Protein AF-M9TNR9-F1 (afdb_monomer_lite)

Sequence (114 aa):
SFGPFVIPNPKISERDLVVPVLQLFQKEWNDIKNKIVKCDGKPIISIDTINYNVFKECVDNDLVDILNDISACTNNPEIIKLLKKKNKFYSVVLMHKRGNPHTMDKLTNYDNLV

InterPro domains:
  IPR000489 Pterin-binding domain [PF00809] (28-114)
  IPR000489 Pterin-binding domain [PS50972] (1-114)
  IPR011005 Dihydropteroate synthase-like superfamily [G3DSA:3.20.20.20] (1-114)
  IPR011005 Dihydropteroate synthase-like superfamily [SSF51717] (4-114)
  IPR045031 Dihydropteroate synthase-like [PTHR20941] (4-114)

Secondary structure (DSSP, 8-state):
--STTPPPPTTS-HHHHHHHHHHHHHHHHHHHHTT-S----PPP-EEE---HHHHHHHHHTT--SEEEETTTT-S-GGGGGGGEETTEE-EEEE----S-TTTGGG----S---

pLDDT: mean 96.17, std 5.01, range [70.06, 98.88]

Organism: Plasmodium falciparum (NCBI:txid5833)

Foldseek 3Di:
DQAAPDDDDPPDDPLRVPVVVLVVVVVVLVVVVVVDPDRPPDDAFEDEDLDLVSLLVCLVVVSHQEYEYQQQNPSPVCSVVSQDDPPHGHYYHGHDFDDTNHCRVVPPDDPDPD

Structure (mmCIF, N/CA/C/O backbone):
data_AF-M9TNR9-F1
#
_entry.id   AF-M9TNR9-F1
#
loop_
_atom_site.group_PDB
_atom_site.id
_atom_site.type_symbol
_atom_site.label_atom_id
_atom_site.label_alt_id
_atom_site.label_comp_id
_atom_site.label_asym_id
_atom_site.label_entity_id
_atom_site.label_seq_id
_atom_site.pdbx_PDB_ins_code
_atom_site.Cartn_x
_atom_site.Cartn_y
_atom_site.Cartn_z
_atom_site.occupancy
_atom_site.B_iso_or_equiv
_atom_site.auth_seq_id
_atom_site.auth_comp_id
_atom_site.auth_asym_id
_atom_site.auth_atom_id
_atom_site.pdbx_PDB_model_num
ATOM 1 N N . SER A 1 1 ? 8.142 9.227 -2.652 1.00 92.31 1 SER A N 1
ATOM 2 C CA . SER A 1 1 ? 7.504 9.967 -3.759 1.00 92.31 1 SER A CA 1
ATOM 3 C C . SER A 1 1 ? 7.842 9.267 -5.057 1.00 92.31 1 SER A C 1
ATOM 5 O O . SER A 1 1 ? 8.980 8.836 -5.204 1.00 92.31 1 SER A O 1
ATOM 7 N N . PHE A 1 2 ? 6.863 9.145 -5.951 1.00 92.50 2 PHE A N 1
ATOM 8 C CA . PHE A 1 2 ? 7.011 8.532 -7.274 1.00 92.50 2 PHE A CA 1
ATOM 9 C C . PHE A 1 2 ? 6.860 9.548 -8.423 1.00 92.50 2 PHE A C 1
ATOM 11 O O . PHE A 1 2 ? 6.663 9.155 -9.567 1.00 92.50 2 PHE A O 1
ATOM 18 N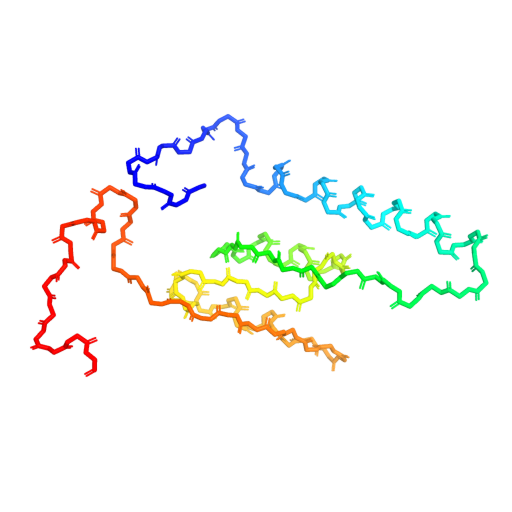 N . GLY A 1 3 ? 6.959 10.852 -8.130 1.00 94.44 3 GLY A N 1
ATOM 19 C CA . GLY A 1 3 ? 6.995 11.893 -9.163 1.00 94.44 3 GLY A CA 1
ATOM 20 C C . GLY A 1 3 ? 8.264 11.823 -10.030 1.00 94.44 3 GLY A C 1
ATOM 21 O O . GLY A 1 3 ? 9.266 11.262 -9.582 1.00 94.44 3 GLY A O 1
ATOM 22 N N . PRO A 1 4 ? 8.250 12.393 -11.248 1.00 94.06 4 PRO A N 1
ATOM 23 C CA . PRO A 1 4 ? 9.346 12.266 -12.207 1.00 94.06 4 PRO A CA 1
ATOM 24 C C . PRO A 1 4 ? 10.664 12.817 -11.655 1.00 94.06 4 PRO A C 1
ATOM 26 O O . PRO A 1 4 ? 10.713 13.897 -11.066 1.00 94.06 4 PRO A O 1
ATOM 29 N N . PHE A 1 5 ? 11.733 12.042 -11.847 1.00 96.31 5 PHE A N 1
ATOM 30 C CA . PHE A 1 5 ? 13.114 12.336 -11.446 1.00 96.31 5 PHE A CA 1
ATOM 31 C C . PHE A 1 5 ? 13.354 12.557 -9.943 1.00 96.31 5 PHE A C 1
ATOM 33 O O . PHE A 1 5 ? 14.436 12.998 -9.552 1.00 96.31 5 PHE A O 1
ATOM 40 N N . VAL A 1 6 ? 12.389 12.219 -9.083 1.00 96.75 6 VAL A N 1
ATOM 41 C CA . VAL A 1 6 ? 12.525 12.398 -7.634 1.00 96.75 6 VAL A CA 1
ATOM 42 C C . VAL A 1 6 ? 13.507 11.390 -7.041 1.00 96.75 6 VAL A C 1
ATOM 44 O O . VAL A 1 6 ? 13.350 10.183 -7.201 1.00 96.75 6 VAL A O 1
ATOM 47 N N . ILE A 1 7 ? 14.464 11.897 -6.262 1.00 96.00 7 ILE A N 1
ATOM 48 C CA . ILE A 1 7 ? 15.334 11.095 -5.398 1.00 96.00 7 ILE A CA 1
ATOM 49 C C . ILE A 1 7 ? 14.758 11.151 -3.973 1.00 96.00 7 ILE A C 1
ATOM 51 O O . ILE A 1 7 ? 14.671 12.242 -3.401 1.00 96.00 7 ILE A O 1
ATOM 55 N N . PRO A 1 8 ? 14.334 10.017 -3.383 1.00 94.38 8 PRO A N 1
ATOM 56 C CA . PRO A 1 8 ? 13.855 9.988 -2.005 1.00 94.38 8 PRO A CA 1
ATOM 57 C C . PRO A 1 8 ? 14.927 10.458 -1.016 1.00 94.38 8 PRO A C 1
ATOM 59 O O . PRO A 1 8 ? 16.116 10.220 -1.217 1.00 94.38 8 PRO A O 1
ATOM 62 N N . ASN A 1 9 ? 14.506 11.089 0.082 1.00 94.81 9 ASN A N 1
ATOM 63 C CA . ASN A 1 9 ? 15.427 11.459 1.152 1.00 94.81 9 ASN A CA 1
ATOM 64 C C . ASN A 1 9 ? 15.998 10.184 1.805 1.00 94.81 9 ASN A C 1
ATOM 66 O O . ASN A 1 9 ? 15.225 9.420 2.377 1.00 94.81 9 ASN A O 1
ATOM 70 N N . PRO A 1 10 ? 17.324 9.957 1.780 1.00 95.38 10 PRO A N 1
ATOM 71 C CA . PRO A 1 10 ? 17.910 8.734 2.323 1.00 95.38 10 PRO A CA 1
ATOM 72 C C . PRO A 1 10 ? 18.009 8.732 3.856 1.00 95.38 10 PRO A C 1
ATOM 74 O O . PRO A 1 10 ? 18.337 7.706 4.442 1.00 95.38 10 PRO A O 1
ATOM 77 N N . LYS A 1 11 ? 17.780 9.874 4.520 1.00 97.69 11 LYS A N 1
ATOM 78 C CA . LYS A 1 11 ? 17.988 10.027 5.971 1.00 97.69 11 LYS A CA 1
ATOM 79 C C . LYS A 1 11 ? 16.813 9.552 6.820 1.00 97.69 11 LYS A C 1
ATOM 81 O O . LYS A 1 11 ? 16.983 9.372 8.020 1.00 97.69 11 LYS A O 1
ATOM 86 N N . ILE A 1 12 ? 15.632 9.406 6.229 1.00 97.62 12 ILE A N 1
ATOM 87 C CA . ILE A 1 12 ? 14.422 8.979 6.928 1.00 97.62 12 ILE A CA 1
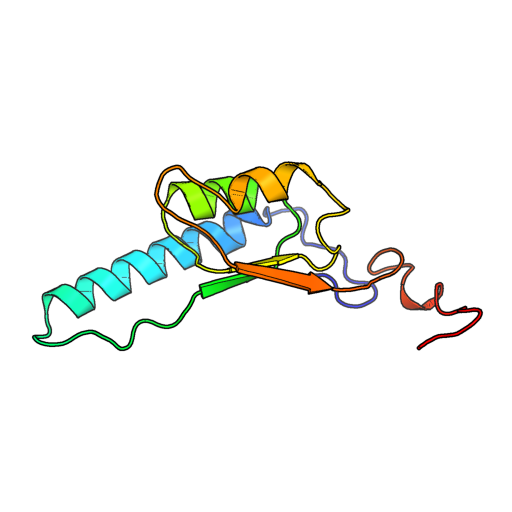ATOM 88 C C . ILE A 1 12 ? 13.670 7.977 6.062 1.00 97.62 12 ILE A C 1
ATOM 90 O O . ILE A 1 12 ? 13.535 8.168 4.853 1.00 97.62 12 ILE A O 1
ATOM 94 N N . SER A 1 13 ? 13.214 6.889 6.675 1.00 98.12 13 SER A N 1
ATOM 95 C CA . SER A 1 13 ? 12.499 5.842 5.954 1.00 98.12 13 SER A CA 1
ATOM 96 C C . SER A 1 13 ? 11.057 6.261 5.642 1.00 98.12 13 SER A C 1
ATOM 98 O O . SER A 1 13 ? 10.475 7.105 6.321 1.00 98.12 13 SER A O 1
ATOM 100 N N . GLU A 1 14 ? 10.451 5.634 4.629 1.00 98.19 14 GLU A N 1
ATOM 101 C CA . GLU A 1 14 ? 9.012 5.764 4.350 1.00 98.19 14 GLU A CA 1
ATOM 102 C C . GLU A 1 14 ? 8.177 5.451 5.598 1.00 98.19 14 GLU A C 1
ATOM 104 O O . GLU A 1 14 ? 7.297 6.225 5.966 1.00 98.19 14 GLU A O 1
ATOM 109 N N . ARG A 1 15 ? 8.508 4.347 6.281 1.00 98.44 15 ARG A N 1
ATOM 110 C CA . ARG A 1 15 ? 7.847 3.897 7.508 1.00 98.44 15 ARG A CA 1
ATOM 111 C C . ARG A 1 15 ? 7.838 4.996 8.570 1.00 98.44 15 ARG A C 1
ATOM 113 O O . ARG A 1 15 ? 6.784 5.287 9.130 1.00 98.44 15 ARG A O 1
ATOM 120 N N . ASP A 1 16 ? 8.989 5.614 8.825 1.00 98.38 16 ASP A N 1
ATOM 121 C CA . ASP A 1 16 ? 9.135 6.629 9.877 1.00 98.38 16 ASP A CA 1
ATOM 122 C C . ASP A 1 16 ? 8.475 7.965 9.519 1.00 98.38 16 ASP A C 1
ATOM 124 O O . ASP A 1 16 ? 8.173 8.754 10.410 1.00 98.38 16 ASP A O 1
ATOM 128 N N . LEU A 1 17 ? 8.199 8.210 8.235 1.00 98.31 17 LEU A N 1
A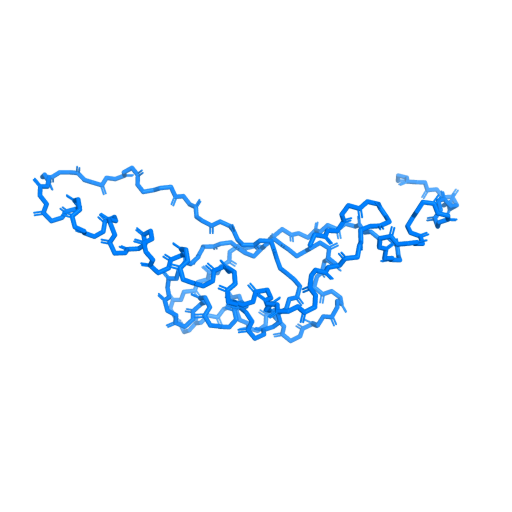TOM 129 C CA . LEU A 1 17 ? 7.379 9.343 7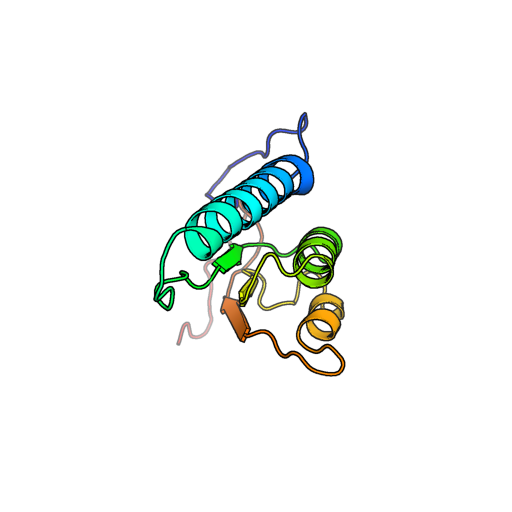.808 1.00 98.31 17 LEU A CA 1
ATOM 130 C C . LEU A 1 17 ? 5.884 9.087 8.032 1.00 98.31 17 LEU A C 1
ATOM 132 O O . LEU A 1 17 ? 5.177 9.982 8.489 1.00 98.31 17 LEU A O 1
ATOM 136 N N . VAL A 1 18 ? 5.387 7.894 7.691 1.00 98.50 18 VAL A N 1
ATOM 137 C CA . VAL A 1 18 ? 3.935 7.646 7.596 1.00 98.50 18 VAL A CA 1
ATOM 138 C C . VAL A 1 18 ? 3.323 7.087 8.877 1.00 98.50 18 VAL A C 1
ATOM 140 O O . VAL A 1 18 ? 2.244 7.522 9.281 1.00 98.50 18 VAL A O 1
ATOM 143 N N . VAL A 1 19 ? 3.994 6.144 9.542 1.00 98.50 19 VAL A N 1
ATOM 144 C CA . VAL A 1 19 ? 3.407 5.425 10.682 1.00 98.50 19 VAL A CA 1
ATOM 145 C C . VAL A 1 19 ? 3.134 6.357 11.869 1.00 98.50 19 VAL A C 1
ATOM 147 O O . VAL A 1 19 ? 2.018 6.303 12.390 1.00 98.50 19 VAL A O 1
ATOM 150 N N . PRO A 1 20 ? 4.047 7.269 12.267 1.00 98.75 20 PRO A N 1
ATOM 151 C CA . PRO A 1 20 ? 3.764 8.200 13.361 1.00 98.75 20 PRO A CA 1
ATOM 152 C C . PRO A 1 20 ? 2.572 9.124 13.080 1.00 98.75 20 PRO A C 1
ATOM 154 O O . PRO A 1 20 ? 1.791 9.414 13.985 1.00 98.75 20 PRO A O 1
ATOM 157 N N . VAL A 1 21 ? 2.389 9.552 11.825 1.00 98.81 21 VAL A N 1
ATOM 158 C CA . VAL A 1 21 ? 1.248 10.391 11.416 1.00 98.81 21 VAL A CA 1
ATOM 159 C C . VAL A 1 21 ? -0.063 9.620 11.555 1.00 98.81 21 VAL A C 1
ATOM 161 O O . VAL A 1 21 ? -1.023 10.134 12.130 1.00 98.81 21 VAL A O 1
ATOM 164 N N . LEU A 1 22 ? -0.099 8.374 11.079 1.00 98.75 22 LEU A N 1
ATOM 165 C CA . LEU A 1 22 ? -1.276 7.510 11.185 1.00 98.75 22 LEU A CA 1
ATOM 166 C C . LEU A 1 22 ? -1.630 7.189 12.643 1.00 98.75 22 LEU A C 1
ATOM 168 O O . LEU A 1 22 ? -2.803 7.223 13.015 1.00 98.75 22 LEU A O 1
ATOM 172 N N . GLN A 1 23 ? -0.624 6.919 13.478 1.00 98.56 23 GLN A N 1
ATOM 173 C CA . GLN A 1 23 ? -0.806 6.688 14.913 1.00 98.56 23 GLN A CA 1
ATOM 174 C C . GLN A 1 23 ? -1.356 7.929 15.619 1.00 98.56 23 GLN A C 1
ATOM 176 O O . GLN A 1 23 ? -2.293 7.822 16.412 1.00 98.56 23 GLN A O 1
ATOM 181 N N . LEU A 1 24 ? -0.817 9.113 15.305 1.00 98.62 24 LEU A N 1
ATOM 182 C CA . LEU A 1 24 ? -1.322 10.367 15.854 1.00 98.62 24 LEU A CA 1
ATOM 183 C C . LEU A 1 24 ? -2.776 10.600 15.432 1.00 98.62 24 LEU A C 1
ATOM 185 O O . LEU A 1 24 ? -3.615 10.856 16.287 1.00 98.62 24 LEU A O 1
ATOM 189 N N . PHE A 1 25 ? -3.107 10.428 14.150 1.00 98.31 25 PHE A N 1
ATOM 190 C CA . PHE A 1 25 ? -4.486 10.554 13.671 1.00 98.31 25 PHE A CA 1
ATOM 191 C C . PHE A 1 25 ? -5.444 9.591 14.388 1.00 98.31 25 PHE A C 1
ATOM 193 O O . PHE A 1 25 ? -6.522 9.998 14.822 1.00 98.31 25 PHE A O 1
ATOM 200 N N . GLN A 1 26 ? -5.055 8.321 14.548 1.00 97.50 26 GLN A N 1
ATOM 201 C CA . GLN A 1 26 ? -5.862 7.328 15.260 1.00 97.50 26 GLN A CA 1
ATOM 202 C C . GLN A 1 26 ? -6.112 7.750 16.714 1.00 97.50 26 GLN A C 1
ATOM 204 O O . GLN A 1 26 ? -7.246 7.655 17.189 1.00 97.50 26 GLN A O 1
ATOM 209 N N . LYS A 1 27 ? -5.075 8.241 17.404 1.00 96.88 27 LYS A N 1
ATOM 210 C CA . LYS A 1 27 ? -5.185 8.765 18.768 1.00 96.88 27 LYS A CA 1
ATOM 211 C C . LYS A 1 27 ? -6.160 9.943 18.835 1.00 96.88 27 LYS A C 1
ATOM 213 O O . LYS A 1 27 ? -7.130 9.871 19.584 1.00 96.88 27 LYS A O 1
ATOM 218 N N . GLU A 1 28 ? -5.940 10.981 18.030 1.00 95.94 28 GLU A N 1
ATOM 219 C CA . GLU A 1 28 ? -6.770 12.195 18.042 1.00 95.94 28 GLU A CA 1
ATOM 220 C C . GLU A 1 28 ? -8.237 11.880 17.705 1.00 95.94 28 GLU A C 1
ATOM 222 O O . GLU A 1 28 ? -9.161 12.400 18.335 1.00 95.94 28 GLU A O 1
ATOM 227 N N . TRP A 1 29 ? -8.480 10.961 16.763 1.00 94.75 29 TRP A N 1
ATOM 228 C CA . TRP A 1 29 ? -9.837 10.520 16.436 1.00 94.75 29 TRP A CA 1
ATOM 229 C C . TRP A 1 29 ? -10.528 9.826 17.616 1.00 94.75 29 TRP A C 1
ATOM 231 O O . TRP A 1 29 ? -11.701 10.086 17.894 1.00 94.75 29 TRP A O 1
ATOM 241 N N . ASN A 1 30 ? -9.815 8.950 18.327 1.00 93.00 30 ASN A N 1
ATOM 242 C CA . ASN A 1 30 ? -10.354 8.265 19.500 1.00 93.00 30 ASN A CA 1
ATOM 243 C C . ASN A 1 30 ? -10.662 9.249 20.640 1.00 93.00 30 ASN A C 1
ATOM 245 O O . ASN A 1 30 ? -11.712 9.135 21.276 1.00 93.00 30 ASN A O 1
ATOM 249 N N . ASP A 1 31 ? -9.806 10.251 20.848 1.00 93.25 31 ASP A N 1
ATOM 250 C CA . ASP A 1 31 ? -10.011 11.293 21.859 1.00 93.25 31 ASP A CA 1
ATOM 251 C C . ASP A 1 31 ? -11.260 12.140 21.574 1.00 93.25 31 ASP A C 1
ATOM 253 O O . ASP A 1 31 ? -11.980 12.513 22.505 1.00 93.25 31 ASP A O 1
ATOM 257 N N . ILE A 1 32 ? -11.555 12.416 20.298 1.00 90.44 32 ILE A N 1
ATOM 258 C CA . ILE A 1 32 ? -12.789 13.099 19.878 1.00 90.44 32 ILE A CA 1
ATOM 259 C C . ILE A 1 32 ? -14.000 12.185 20.056 1.00 90.44 32 ILE A C 1
ATOM 261 O O . ILE A 1 32 ? -14.996 12.606 20.645 1.00 90.44 32 ILE A O 1
ATOM 265 N N . LYS A 1 33 ? -13.920 10.933 19.587 1.00 88.44 33 LYS A N 1
ATOM 266 C CA . LYS A 1 33 ? -15.017 9.954 19.660 1.00 88.44 33 LYS A CA 1
ATOM 267 C C . LYS A 1 33 ? -15.521 9.761 21.091 1.00 88.44 33 LYS A C 1
ATOM 269 O O . LYS A 1 33 ? -16.722 9.644 21.298 1.00 88.44 33 LYS A O 1
ATOM 274 N N . ASN A 1 34 ? -14.622 9.783 22.072 1.00 82.69 34 ASN A N 1
ATOM 275 C CA . ASN A 1 34 ? -14.974 9.638 23.486 1.00 82.69 34 ASN A CA 1
ATOM 276 C C . ASN A 1 34 ? -15.694 10.866 24.080 1.00 82.69 34 ASN A C 1
ATOM 278 O O . ASN A 1 34 ? -16.252 10.773 25.170 1.00 82.69 34 ASN A O 1
ATOM 282 N N . LYS A 1 35 ? -15.686 12.013 23.389 1.00 88.31 35 LYS A N 1
ATOM 283 C CA . LYS A 1 35 ? -16.282 13.279 23.849 1.00 88.31 35 LYS A CA 1
ATOM 284 C C . LYS A 1 35 ? -17.619 13.607 23.180 1.00 88.31 35 LYS A C 1
ATOM 286 O O . LYS A 1 35 ? -18.265 14.570 23.586 1.00 88.31 35 LYS A O 1
ATOM 291 N N . ILE A 1 36 ? -18.039 12.849 22.163 1.00 87.69 36 ILE A N 1
ATOM 292 C CA . ILE A 1 36 ? -19.247 13.140 21.377 1.00 87.69 36 ILE A CA 1
ATOM 293 C C . ILE A 1 36 ? -20.189 11.934 21.294 1.00 87.69 36 ILE A C 1
ATOM 295 O O . ILE A 1 36 ? -19.761 10.790 21.210 1.00 87.69 36 ILE A O 1
ATOM 299 N N . VAL A 1 37 ? -21.499 12.204 21.298 1.00 75.62 37 VAL A N 1
ATOM 300 C CA . VAL A 1 37 ? -22.562 11.183 21.407 1.00 75.62 37 VAL A CA 1
ATOM 301 C C . VAL A 1 37 ? -22.773 10.392 20.105 1.00 75.62 37 VAL A C 1
ATOM 303 O O . VAL A 1 37 ? -23.237 9.256 20.139 1.00 75.62 37 VAL A O 1
ATOM 306 N N . LYS A 1 38 ? -22.413 10.962 18.949 1.00 77.50 38 LYS A N 1
ATOM 307 C CA . LYS A 1 38 ? -22.502 10.312 17.634 1.00 77.50 38 LYS A CA 1
ATOM 308 C C . LYS A 1 38 ? -21.249 10.625 16.823 1.00 77.50 38 LYS A C 1
ATOM 310 O O . LYS A 1 38 ? -20.880 11.791 16.697 1.00 77.50 38 LYS A O 1
ATOM 315 N N . CYS A 1 39 ? -20.593 9.599 16.290 1.00 70.06 39 CYS A N 1
ATOM 316 C CA . CYS A 1 39 ? -19.292 9.730 15.639 1.00 70.06 39 CYS A CA 1
ATOM 317 C C . CYS A 1 39 ? -19.197 8.760 14.456 1.00 70.06 39 CYS A C 1
ATOM 319 O O . CYS A 1 39 ? -18.512 7.740 14.513 1.00 70.06 39 CYS A O 1
ATOM 321 N N . ASP A 1 40 ? -19.906 9.105 13.382 1.00 78.19 40 ASP A N 1
ATOM 322 C CA . ASP A 1 40 ? -20.014 8.265 12.181 1.00 78.19 40 ASP A CA 1
ATOM 323 C C . ASP A 1 40 ? -19.223 8.869 11.004 1.00 78.19 40 ASP A C 1
ATOM 325 O O . ASP A 1 40 ? -19.240 8.354 9.893 1.00 78.19 40 ASP A O 1
ATOM 329 N N . GLY A 1 41 ? -18.524 9.984 11.241 1.00 88.62 41 GLY A N 1
ATOM 330 C CA . GLY A 1 41 ? -17.812 10.757 10.223 1.00 88.62 41 GLY A CA 1
ATOM 331 C C . GLY A 1 41 ? -16.331 10.415 10.077 1.00 88.62 41 GLY A C 1
ATOM 332 O O . GLY A 1 41 ? -15.578 11.273 9.622 1.00 88.62 41 GLY A O 1
ATOM 333 N N . LYS A 1 42 ? -15.878 9.227 10.510 1.00 93.75 42 LYS A N 1
ATOM 334 C CA . LYS A 1 42 ? -14.458 8.861 10.373 1.00 93.75 42 LYS A CA 1
ATOM 335 C C . LYS A 1 42 ? -14.128 8.737 8.884 1.00 93.75 42 LYS A C 1
ATOM 337 O O . LYS A 1 42 ? -14.783 7.944 8.207 1.00 93.75 42 LYS A O 1
ATOM 342 N N . PRO A 1 43 ? -13.133 9.472 8.362 1.00 96.69 43 PRO A N 1
ATOM 343 C CA . PRO A 1 43 ? -12.726 9.299 6.979 1.00 96.69 43 PRO A CA 1
ATOM 344 C C . PRO A 1 43 ? -12.088 7.921 6.783 1.00 96.69 43 PRO A C 1
ATOM 346 O O . PRO A 1 43 ? -11.410 7.402 7.672 1.00 96.69 43 PRO A O 1
ATOM 349 N N . ILE A 1 44 ? -12.289 7.360 5.593 1.00 98.12 44 ILE A N 1
ATOM 350 C CA . ILE A 1 44 ? -11.569 6.172 5.129 1.00 98.12 44 ILE A CA 1
ATOM 351 C C . ILE A 1 44 ? -10.112 6.564 4.887 1.00 98.12 44 ILE A C 1
ATOM 353 O O . ILE A 1 44 ? -9.843 7.592 4.260 1.00 98.12 44 ILE A O 1
ATOM 357 N N . ILE A 1 45 ? -9.177 5.738 5.350 1.00 98.69 45 ILE A N 1
ATOM 358 C CA . ILE A 1 45 ? -7.744 5.988 5.204 1.00 98.69 45 ILE A CA 1
ATOM 359 C C . ILE A 1 45 ? -7.147 5.027 4.173 1.00 98.69 45 ILE A C 1
ATOM 361 O O . ILE A 1 45 ? -7.126 3.810 4.363 1.00 98.69 45 ILE A O 1
ATOM 365 N N . SER A 1 46 ? -6.625 5.588 3.084 1.00 98.81 46 SER A N 1
ATOM 366 C CA . SER A 1 46 ? -5.844 4.862 2.080 1.00 98.81 46 SER A CA 1
ATOM 367 C C . SER A 1 46 ? -4.362 5.160 2.258 1.00 98.81 46 SER A C 1
ATOM 369 O O . SER A 1 46 ? -3.989 6.325 2.389 1.00 98.81 46 SER A O 1
ATOM 371 N N . ILE A 1 47 ? -3.513 4.133 2.201 1.00 98.81 47 ILE A N 1
ATOM 372 C CA . ILE A 1 47 ? -2.054 4.296 2.174 1.00 98.81 47 ILE A CA 1
ATOM 373 C C . ILE A 1 47 ? -1.511 3.985 0.779 1.00 98.81 47 ILE A C 1
ATOM 375 O O . ILE A 1 47 ? -1.737 2.901 0.246 1.00 98.81 47 ILE A O 1
ATOM 379 N N . ASP A 1 48 ? -0.812 4.953 0.188 1.00 98.75 48 ASP A N 1
ATOM 380 C CA . ASP A 1 48 ? -0.069 4.787 -1.064 1.00 98.75 48 ASP A CA 1
ATOM 381 C C . ASP A 1 48 ? 1.310 4.204 -0.754 1.00 98.75 48 ASP A C 1
ATOM 383 O O . ASP A 1 48 ? 2.216 4.911 -0.308 1.00 98.75 48 ASP A O 1
ATOM 387 N N . THR A 1 49 ? 1.432 2.888 -0.909 1.00 98.75 49 THR A N 1
ATOM 388 C CA . THR A 1 49 ? 2.686 2.172 -0.699 1.00 98.75 49 THR A CA 1
ATOM 389 C C . THR A 1 49 ? 2.724 0.895 -1.528 1.00 98.75 49 THR A C 1
ATOM 391 O O . THR A 1 49 ? 1.710 0.245 -1.757 1.00 98.75 49 THR A O 1
ATOM 394 N N . ILE A 1 50 ? 3.931 0.510 -1.936 1.00 98.62 50 ILE A N 1
ATOM 395 C CA . ILE A 1 50 ? 4.240 -0.796 -2.543 1.00 98.62 50 ILE A CA 1
ATOM 396 C C . ILE A 1 50 ? 5.044 -1.687 -1.578 1.00 98.62 50 ILE A C 1
ATOM 398 O O . ILE A 1 50 ? 5.578 -2.734 -1.964 1.00 98.62 50 ILE A O 1
ATOM 402 N N . ASN A 1 51 ? 5.218 -1.229 -0.333 1.00 98.69 51 ASN A N 1
ATOM 403 C CA . ASN A 1 51 ? 6.092 -1.829 0.662 1.00 98.69 51 ASN A CA 1
ATOM 404 C C . ASN A 1 51 ? 5.303 -2.753 1.597 1.00 98.69 51 ASN A C 1
ATOM 406 O O . ASN A 1 51 ? 4.487 -2.313 2.408 1.00 98.69 51 ASN A O 1
ATOM 410 N N . TYR A 1 52 ? 5.616 -4.048 1.525 1.00 98.75 52 TYR A N 1
ATOM 411 C CA . TYR A 1 52 ? 4.980 -5.078 2.344 1.00 98.75 52 TYR A CA 1
ATOM 412 C C . TYR A 1 52 ? 5.062 -4.786 3.847 1.00 98.75 52 TYR A C 1
ATOM 414 O O . TYR A 1 52 ? 4.065 -4.924 4.547 1.00 98.75 52 TYR A O 1
ATOM 422 N N . ASN A 1 53 ? 6.229 -4.375 4.354 1.00 98.69 53 ASN A N 1
ATOM 423 C CA . ASN A 1 53 ? 6.429 -4.187 5.793 1.00 98.69 53 ASN A CA 1
ATOM 424 C C . ASN A 1 53 ? 5.657 -2.972 6.317 1.00 98.69 53 ASN A C 1
ATOM 426 O O . ASN A 1 53 ? 5.072 -3.046 7.395 1.00 98.69 53 ASN A O 1
ATOM 430 N N . VAL A 1 54 ? 5.600 -1.890 5.533 1.00 98.75 54 VAL A N 1
ATOM 431 C CA . VAL A 1 54 ? 4.817 -0.692 5.875 1.00 98.75 54 VAL A CA 1
ATOM 432 C C . VAL A 1 54 ? 3.330 -1.033 5.925 1.00 98.75 54 VAL A C 1
ATOM 434 O O . VAL A 1 54 ? 2.667 -0.754 6.926 1.00 98.75 54 VAL A O 1
ATOM 437 N N . PHE A 1 55 ? 2.801 -1.692 4.887 1.00 98.75 55 PHE A N 1
ATOM 438 C CA . PHE A 1 55 ? 1.389 -2.074 4.869 1.00 98.75 55 PHE A CA 1
ATOM 439 C C . PHE A 1 55 ? 1.056 -3.090 5.968 1.00 98.75 55 PHE A C 1
ATOM 441 O O . PHE A 1 55 ? 0.034 -2.952 6.639 1.00 98.75 55 PHE A O 1
ATOM 448 N N . LYS A 1 56 ? 1.945 -4.059 6.224 1.00 98.69 56 LYS A N 1
ATOM 449 C CA . LYS A 1 56 ? 1.807 -5.018 7.326 1.00 98.69 56 LYS A CA 1
ATOM 450 C C . LYS A 1 56 ? 1.667 -4.313 8.670 1.00 98.69 56 LYS A C 1
ATOM 452 O O . LYS A 1 56 ? 0.737 -4.621 9.409 1.00 98.69 56 LYS A O 1
ATOM 457 N N . GLU A 1 57 ? 2.551 -3.365 8.971 1.00 98.75 57 GLU A N 1
ATOM 458 C CA . GLU A 1 57 ? 2.489 -2.597 10.216 1.00 98.75 57 GLU A CA 1
ATOM 459 C C . GLU A 1 57 ? 1.181 -1.798 10.316 1.00 98.75 57 GLU A C 1
ATOM 461 O O . GLU A 1 57 ? 0.534 -1.806 11.364 1.00 98.75 57 GLU A O 1
ATOM 466 N N . CYS A 1 58 ? 0.727 -1.182 9.221 1.00 98.62 58 CYS A N 1
ATOM 467 C CA . CYS A 1 58 ? -0.534 -0.436 9.198 1.00 98.62 58 CYS A CA 1
ATOM 468 C C . CYS A 1 58 ? -1.757 -1.326 9.461 1.00 98.62 58 CYS A C 1
ATOM 470 O O . CYS A 1 58 ? -2.652 -0.957 10.222 1.00 98.62 58 CYS A O 1
ATOM 472 N N . VAL A 1 59 ? -1.790 -2.510 8.852 1.00 97.88 59 VAL A N 1
ATOM 473 C CA . VAL A 1 59 ? -2.865 -3.499 8.995 1.00 97.88 59 VAL A CA 1
ATOM 474 C C . VAL A 1 59 ? -2.834 -4.154 10.379 1.00 97.88 59 VAL A C 1
ATOM 476 O O . VAL A 1 59 ? -3.886 -4.477 10.928 1.00 97.88 59 VAL A O 1
ATOM 479 N N . ASP A 1 60 ? -1.658 -4.375 10.969 1.00 97.81 60 ASP A N 1
ATOM 480 C CA . ASP A 1 60 ? -1.501 -4.917 12.329 1.00 97.81 60 ASP A CA 1
ATOM 481 C C . ASP A 1 60 ? -1.943 -3.944 13.426 1.00 97.81 60 ASP A C 1
ATOM 483 O O . ASP A 1 60 ? -2.410 -4.399 14.465 1.00 97.81 60 ASP A O 1
ATOM 487 N N . ASN A 1 61 ? -1.871 -2.636 13.170 1.00 97.88 61 ASN A N 1
ATOM 488 C CA . ASN A 1 61 ? -2.263 -1.587 14.115 1.00 97.88 61 ASN A CA 1
ATOM 489 C C . ASN A 1 61 ? -3.616 -0.919 13.776 1.00 97.88 61 ASN A C 1
ATOM 491 O O . ASN A 1 61 ? -3.957 0.111 14.357 1.00 97.88 61 ASN A O 1
ATOM 495 N N . ASP A 1 62 ? -4.381 -1.472 12.825 1.00 97.31 62 ASP A N 1
ATOM 496 C CA . ASP A 1 62 ? -5.679 -0.939 12.372 1.00 97.31 62 ASP A CA 1
ATOM 497 C C . ASP A 1 62 ? -5.647 0.558 11.991 1.00 97.31 62 ASP A C 1
ATOM 499 O O . ASP A 1 62 ? -6.543 1.343 12.326 1.00 97.31 62 ASP A O 1
ATOM 503 N N . LEU A 1 63 ? -4.591 0.956 11.279 1.00 98.44 63 LEU A N 1
ATOM 504 C CA . LEU A 1 63 ? -4.333 2.347 10.898 1.00 98.44 63 LEU A CA 1
ATOM 505 C C . LEU A 1 63 ? -4.968 2.751 9.561 1.00 98.44 63 LEU A C 1
ATOM 507 O O . LEU A 1 63 ? -5.151 3.940 9.314 1.00 98.44 63 LEU A O 1
ATOM 511 N N . VAL A 1 64 ? -5.275 1.780 8.698 1.00 98.62 64 VAL A N 1
ATOM 512 C CA . VAL A 1 64 ? -5.714 2.009 7.312 1.00 98.62 64 VAL A CA 1
ATOM 513 C C . VAL A 1 64 ? -6.844 1.065 6.911 1.00 98.62 64 VAL A C 1
ATOM 515 O O . VAL A 1 64 ? -7.041 0.010 7.522 1.00 98.62 64 VAL A O 1
ATOM 518 N N . ASP A 1 65 ? -7.544 1.437 5.844 1.00 98.56 65 ASP A N 1
ATOM 519 C CA . ASP A 1 65 ? -8.676 0.708 5.270 1.00 98.56 65 ASP A CA 1
ATOM 520 C C . ASP A 1 65 ? -8.394 0.236 3.830 1.00 98.56 65 ASP A C 1
ATOM 522 O O . ASP A 1 65 ? -8.919 -0.795 3.402 1.00 98.56 65 ASP A O 1
ATOM 526 N N . ILE A 1 66 ? -7.557 0.975 3.087 1.00 98.88 66 ILE A N 1
ATOM 527 C CA . ILE A 1 66 ? -7.267 0.735 1.665 1.00 98.88 66 ILE A CA 1
ATOM 528 C C . ILE A 1 66 ? -5.754 0.696 1.415 1.00 98.88 66 ILE A C 1
ATOM 530 O O . ILE A 1 66 ? -5.012 1.559 1.891 1.00 98.88 66 ILE A O 1
ATOM 534 N N . LEU A 1 67 ? -5.311 -0.282 0.622 1.00 98.88 67 LEU A N 1
ATOM 535 C CA . LEU A 1 67 ? -4.000 -0.270 -0.031 1.00 98.88 67 LEU A CA 1
ATOM 536 C C . LEU A 1 67 ? -4.117 0.426 -1.391 1.00 98.88 67 LEU A C 1
ATOM 538 O O . LEU A 1 67 ? -4.882 -0.018 -2.243 1.00 98.88 67 LEU A O 1
ATOM 542 N N . ASN A 1 68 ? -3.338 1.474 -1.629 1.00 98.81 68 ASN A N 1
ATOM 543 C CA . ASN A 1 68 ? -3.148 2.029 -2.964 1.00 98.81 68 ASN A CA 1
ATOM 544 C C . ASN A 1 68 ? -1.772 1.597 -3.482 1.00 98.81 68 ASN A C 1
ATOM 546 O O . ASN A 1 68 ? -0.761 2.194 -3.123 1.00 98.81 68 ASN A O 1
ATOM 550 N N . ASP A 1 69 ? -1.729 0.524 -4.275 1.00 98.75 69 ASP A N 1
ATOM 551 C CA . ASP A 1 69 ? -0.479 -0.031 -4.795 1.00 98.75 69 ASP A CA 1
ATOM 552 C C . ASP A 1 69 ? -0.280 0.407 -6.253 1.00 98.75 69 ASP A C 1
ATOM 554 O O . ASP A 1 69 ? -0.873 -0.126 -7.201 1.00 98.75 69 ASP A O 1
ATOM 558 N N . ILE A 1 70 ? 0.620 1.373 -6.443 1.00 98.44 70 ILE A N 1
ATOM 559 C CA . ILE A 1 70 ? 0.930 1.933 -7.764 1.00 98.44 70 ILE A CA 1
ATOM 560 C C . ILE A 1 70 ? 1.629 0.949 -8.718 1.00 98.44 70 ILE A C 1
ATOM 562 O O . ILE A 1 70 ? 1.895 1.281 -9.872 1.00 98.44 70 ILE A O 1
ATOM 566 N N . SER A 1 71 ? 2.004 -0.237 -8.236 1.00 98.25 71 SER A N 1
ATOM 567 C CA . SER A 1 71 ? 2.575 -1.325 -9.030 1.00 98.25 71 SER A CA 1
ATOM 568 C C . SER A 1 71 ? 1.553 -2.410 -9.370 1.00 98.25 71 SER A C 1
ATOM 570 O O . SER A 1 71 ? 1.941 -3.421 -9.951 1.00 98.25 71 SER A O 1
ATOM 572 N N . ALA A 1 72 ? 0.281 -2.243 -8.995 1.00 98.62 72 ALA A N 1
ATOM 573 C CA . ALA A 1 72 ? -0.732 -3.295 -9.065 1.00 98.62 72 ALA A CA 1
ATOM 574 C C . ALA A 1 72 ? -0.294 -4.577 -8.328 1.00 98.62 72 ALA A C 1
ATOM 576 O O . ALA A 1 72 ? -0.478 -5.690 -8.821 1.00 98.62 72 ALA A O 1
ATOM 577 N N . CYS A 1 73 ? 0.330 -4.411 -7.157 1.00 98.50 73 CYS A N 1
ATOM 578 C CA . CYS A 1 73 ? 0.873 -5.484 -6.318 1.00 98.50 73 CYS A CA 1
ATOM 579 C C . CYS A 1 73 ? 1.994 -6.309 -6.981 1.00 98.50 73 CYS A C 1
ATOM 581 O O . CYS A 1 73 ? 2.344 -7.381 -6.490 1.00 98.50 73 CYS A O 1
ATOM 583 N N . THR A 1 74 ? 2.585 -5.838 -8.084 1.00 98.44 74 THR A N 1
ATOM 584 C CA . THR A 1 74 ? 3.656 -6.575 -8.781 1.00 98.44 74 THR A CA 1
ATOM 585 C C . THR A 1 74 ? 5.033 -6.372 -8.154 1.00 98.44 74 THR A C 1
ATOM 587 O O . THR A 1 74 ? 5.889 -7.241 -8.298 1.00 98.44 74 THR A O 1
ATOM 590 N N . ASN A 1 75 ? 5.256 -5.274 -7.419 1.00 98.06 75 ASN A N 1
ATOM 591 C CA . ASN A 1 75 ? 6.518 -5.042 -6.709 1.00 98.06 75 ASN A CA 1
ATOM 592 C C . ASN A 1 75 ? 6.765 -6.095 -5.620 1.00 98.06 75 ASN A C 1
ATOM 594 O O . ASN A 1 75 ? 7.885 -6.573 -5.453 1.00 98.06 75 ASN A O 1
ATOM 598 N N . ASN A 1 76 ? 5.715 -6.456 -4.881 1.00 98.31 76 ASN A N 1
ATOM 599 C CA . ASN A 1 76 ? 5.748 -7.555 -3.929 1.00 98.31 76 ASN A CA 1
ATOM 600 C C . ASN A 1 76 ? 4.365 -8.229 -3.835 1.00 98.31 76 ASN A C 1
ATOM 602 O O . ASN A 1 76 ? 3.529 -7.785 -3.046 1.00 98.31 76 ASN A O 1
ATOM 606 N N . PRO A 1 77 ? 4.130 -9.326 -4.577 1.00 98.56 77 PRO A N 1
ATOM 607 C CA . PRO A 1 77 ? 2.840 -10.023 -4.591 1.00 98.56 77 PRO A CA 1
ATOM 608 C C . PRO A 1 77 ? 2.383 -10.557 -3.229 1.00 98.56 77 PRO A C 1
ATOM 610 O O . PRO A 1 77 ? 1.187 -10.749 -3.009 1.00 98.56 77 PRO A O 1
ATOM 613 N N . GLU A 1 78 ? 3.303 -10.759 -2.280 1.00 98.50 78 GLU A N 1
ATOM 614 C CA . GLU A 1 78 ? 2.964 -11.216 -0.929 1.00 98.50 78 GLU A CA 1
ATOM 615 C C . GLU A 1 78 ? 2.075 -10.213 -0.184 1.00 98.50 78 GLU A C 1
ATOM 617 O O . GLU A 1 78 ? 1.322 -10.613 0.706 1.00 98.50 78 GLU A O 1
ATOM 622 N N . ILE A 1 79 ? 2.086 -8.932 -0.579 1.00 98.69 79 ILE A N 1
ATOM 623 C CA . ILE A 1 79 ? 1.242 -7.886 0.019 1.00 98.69 79 ILE A CA 1
ATOM 624 C C . ILE A 1 79 ? -0.253 -8.210 -0.104 1.00 98.69 79 ILE A C 1
ATOM 626 O O . ILE A 1 79 ? -1.034 -7.859 0.778 1.00 98.69 79 ILE A O 1
ATOM 630 N N . ILE A 1 80 ? -0.647 -8.984 -1.123 1.00 98.69 80 ILE A N 1
ATOM 631 C CA . ILE A 1 80 ? -2.029 -9.441 -1.327 1.00 98.69 80 ILE A CA 1
ATOM 632 C C . ILE A 1 80 ? -2.509 -10.288 -0.142 1.00 98.69 80 ILE A C 1
ATOM 634 O O . ILE A 1 80 ? -3.675 -10.204 0.245 1.00 98.69 80 ILE A O 1
ATOM 638 N N . LYS A 1 81 ? -1.620 -11.060 0.500 1.00 98.38 81 LYS A N 1
ATOM 639 C CA . LYS A 1 81 ? -1.971 -11.874 1.679 1.00 98.38 81 LYS A CA 1
ATOM 640 C C . LYS A 1 81 ? -2.403 -11.008 2.865 1.00 98.38 81 LYS A C 1
ATOM 642 O O . LYS A 1 81 ? -3.171 -11.474 3.700 1.00 98.38 81 LYS A O 1
ATOM 647 N N . LEU A 1 82 ? -1.952 -9.753 2.928 1.00 98.50 82 LEU A N 1
ATOM 648 C CA . LEU A 1 82 ? -2.318 -8.804 3.983 1.00 98.50 82 LEU A CA 1
ATOM 649 C C . LEU A 1 82 ? -3.698 -8.168 3.761 1.00 98.50 82 LEU A C 1
ATOM 651 O O . LEU A 1 82 ? -4.290 -7.679 4.720 1.00 98.50 82 LEU A O 1
ATOM 655 N N . LEU A 1 83 ? -4.248 -8.229 2.540 1.00 98.56 83 LEU A N 1
ATOM 656 C CA . LEU A 1 83 ? -5.593 -7.722 2.229 1.00 98.56 83 LEU A CA 1
ATOM 657 C C . LEU A 1 83 ? -6.713 -8.548 2.881 1.00 98.56 83 LEU A C 1
ATOM 659 O O . LEU A 1 83 ? -7.866 -8.117 2.919 1.00 98.56 83 LEU A O 1
ATOM 663 N N . LYS A 1 84 ? -6.388 -9.729 3.417 1.00 97.56 84 LYS A N 1
ATOM 664 C CA . LYS A 1 84 ? -7.325 -10.595 4.130 1.00 97.56 84 LYS A CA 1
ATOM 665 C C . LYS A 1 84 ? -6.745 -11.032 5.472 1.00 97.56 84 LYS A C 1
ATOM 667 O O . LYS A 1 84 ? -5.788 -11.798 5.539 1.00 97.56 84 LYS A O 1
ATOM 672 N N . LYS A 1 85 ? -7.405 -10.628 6.554 1.00 91.75 85 LYS A N 1
ATOM 673 C CA . LYS A 1 85 ? -7.238 -11.185 7.904 1.00 91.75 85 LYS A CA 1
ATOM 674 C C . LYS A 1 85 ? -8.435 -12.065 8.262 1.00 91.75 85 LYS A C 1
ATOM 676 O O . LYS A 1 85 ? -9.426 -12.095 7.540 1.00 91.75 85 LYS A O 1
ATOM 681 N N . LYS A 1 86 ? -8.354 -12.779 9.394 1.00 86.00 86 LYS A N 1
ATOM 682 C CA . LYS A 1 86 ? -9.393 -13.732 9.838 1.00 86.00 86 LYS A CA 1
ATOM 683 C C . LYS A 1 86 ? -10.816 -13.154 9.756 1.00 86.00 86 LYS A C 1
ATOM 685 O O . LYS A 1 86 ? -11.681 -13.815 9.200 1.00 86.00 86 LYS A O 1
ATOM 690 N N . ASN A 1 87 ? -11.015 -11.918 10.228 1.00 91.88 87 ASN A N 1
ATOM 691 C CA . ASN A 1 87 ? -12.328 -11.256 10.288 1.00 91.88 87 ASN A CA 1
ATOM 692 C C . ASN A 1 87 ? -12.357 -9.869 9.615 1.00 91.88 87 ASN A C 1
ATOM 694 O O . ASN A 1 87 ? -13.268 -9.087 9.873 1.00 91.88 87 ASN A O 1
ATOM 698 N N . LYS A 1 88 ? -11.355 -9.521 8.801 1.00 95.44 88 LYS A N 1
ATOM 699 C CA . LYS A 1 88 ? -11.260 -8.192 8.179 1.00 95.44 88 LYS A CA 1
ATOM 700 C C . LYS A 1 88 ? -10.714 -8.304 6.762 1.00 95.44 88 LYS A C 1
ATOM 702 O O . LYS A 1 88 ? -9.736 -9.015 6.532 1.00 95.44 88 LYS A O 1
ATOM 707 N N . PHE A 1 89 ? -11.355 -7.598 5.841 1.00 98.06 89 PHE A N 1
ATOM 708 C CA . PHE A 1 89 ? -10.925 -7.449 4.456 1.00 98.06 89 PHE A CA 1
ATOM 709 C C . PHE A 1 89 ? -10.558 -5.990 4.212 1.00 98.06 89 PHE A C 1
ATOM 711 O O . PHE A 1 89 ? -11.187 -5.096 4.779 1.00 98.06 89 PHE A O 1
ATOM 718 N N . TYR A 1 90 ? -9.550 -5.773 3.377 1.00 98.62 90 TYR A N 1
ATOM 719 C CA . TYR A 1 90 ? -9.097 -4.452 2.959 1.00 98.62 90 TYR A CA 1
ATOM 720 C C . TYR A 1 90 ? -9.330 -4.308 1.459 1.00 98.62 90 TYR A C 1
ATOM 722 O O . TYR A 1 90 ? -9.128 -5.259 0.699 1.00 98.62 90 TYR A O 1
ATOM 730 N N . SER A 1 91 ? -9.748 -3.120 1.031 1.00 98.75 91 SER A N 1
ATOM 731 C CA . SER A 1 91 ? -9.851 -2.808 -0.395 1.00 98.75 91 SER A CA 1
ATOM 732 C C . SER A 1 91 ? -8.471 -2.476 -0.960 1.00 98.75 91 SER A C 1
ATOM 734 O O . SER A 1 91 ? -7.567 -2.061 -0.231 1.00 98.75 91 SER A O 1
ATOM 736 N N . VAL A 1 92 ? -8.310 -2.637 -2.272 1.00 98.81 92 VAL A N 1
ATOM 737 C CA . VAL A 1 92 ? -7.060 -2.330 -2.970 1.00 98.81 92 VAL A CA 1
ATOM 738 C C . VAL A 1 92 ? -7.328 -1.557 -4.256 1.00 98.81 92 VAL A C 1
ATOM 740 O O . VAL A 1 92 ? -8.270 -1.865 -4.986 1.00 98.81 92 VAL A O 1
ATOM 743 N N . VAL A 1 93 ? -6.487 -0.563 -4.530 1.00 98.88 93 VAL A N 1
ATOM 744 C CA . VAL A 1 93 ? -6.392 0.118 -5.823 1.00 98.88 93 VAL A CA 1
ATOM 745 C C . VAL A 1 93 ? -5.184 -0.448 -6.562 1.00 98.88 93 VAL A C 1
ATOM 747 O O . VAL A 1 93 ? -4.083 -0.494 -6.014 1.00 98.88 93 VAL A O 1
ATOM 750 N N . LEU A 1 94 ? -5.404 -0.893 -7.800 1.00 98.81 94 LEU A N 1
ATOM 751 C CA . LEU A 1 94 ? -4.366 -1.408 -8.687 1.00 98.81 94 LEU A CA 1
ATOM 752 C C . LEU A 1 94 ? -4.123 -0.390 -9.798 1.00 98.81 94 LEU A C 1
ATOM 754 O O . LEU A 1 94 ? -5.040 -0.076 -10.558 1.00 98.81 94 LEU A O 1
ATOM 758 N N . MET A 1 95 ? -2.896 0.115 -9.902 1.00 98.56 95 MET A N 1
ATOM 759 C CA . MET A 1 95 ? -2.525 1.087 -10.930 1.00 98.56 95 MET A CA 1
ATOM 760 C C . MET A 1 95 ? -1.551 0.483 -11.942 1.00 98.56 95 MET A C 1
ATOM 762 O O . MET A 1 95 ? -0.617 -0.231 -11.580 1.00 98.56 95 MET A O 1
ATOM 766 N N . HIS A 1 96 ? -1.734 0.814 -13.219 1.00 98.31 96 HIS A N 1
ATOM 767 C CA . HIS A 1 96 ? -0.768 0.485 -14.261 1.00 98.31 96 HIS A CA 1
ATOM 768 C C . HIS A 1 96 ? 0.366 1.526 -14.299 1.00 98.31 96 HIS A C 1
ATOM 770 O O . HIS A 1 96 ? 0.111 2.727 -14.383 1.00 98.31 96 HIS A O 1
ATOM 776 N N . LYS A 1 97 ? 1.625 1.069 -14.316 1.00 98.00 97 LYS A N 1
ATOM 777 C CA . LYS A 1 97 ? 2.812 1.892 -14.614 1.00 98.00 97 LYS A CA 1
ATOM 778 C C . LYS A 1 97 ? 3.900 1.054 -15.289 1.00 98.00 97 LYS A C 1
ATOM 780 O O . LYS A 1 97 ? 3.957 -0.159 -15.095 1.00 98.00 97 LYS A O 1
ATOM 785 N N . ARG A 1 98 ? 4.834 1.699 -15.994 1.00 98.25 98 ARG A N 1
ATOM 786 C CA . ARG A 1 98 ? 6.058 1.064 -16.516 1.00 98.25 98 ARG A CA 1
ATOM 787 C C . ARG A 1 98 ? 7.295 1.772 -15.972 1.00 98.25 98 ARG A C 1
ATOM 789 O O . ARG A 1 98 ? 7.360 2.994 -15.969 1.00 98.25 98 ARG A O 1
ATOM 796 N N . GLY A 1 99 ? 8.275 1.002 -15.504 1.00 97.38 99 GLY A N 1
ATOM 797 C CA . GLY A 1 99 ? 9.521 1.535 -14.949 1.00 97.38 99 GLY A CA 1
ATOM 798 C C . GLY A 1 99 ? 9.385 2.194 -13.572 1.00 97.38 99 GLY A C 1
ATOM 799 O O . GLY A 1 99 ? 8.590 1.774 -12.719 1.00 97.38 99 GLY A O 1
ATOM 800 N N . ASN A 1 100 ? 10.237 3.195 -13.352 1.00 97.81 100 ASN A N 1
ATOM 801 C CA . ASN A 1 100 ? 10.415 3.928 -12.099 1.00 97.81 100 ASN A CA 1
ATOM 802 C C . ASN A 1 100 ? 10.468 5.452 -12.368 1.00 97.81 100 ASN A C 1
ATOM 804 O O . ASN A 1 100 ? 10.471 5.845 -13.536 1.00 97.81 100 ASN A O 1
ATOM 808 N N . PRO A 1 101 ? 10.557 6.313 -11.334 1.00 98.25 101 PRO A N 1
ATOM 809 C CA . PRO A 1 101 ? 10.577 7.772 -11.493 1.00 98.25 101 PRO A CA 1
ATOM 810 C C . PRO A 1 101 ? 11.589 8.346 -12.494 1.00 98.25 101 PRO A C 1
ATOM 812 O O . PRO A 1 101 ? 11.389 9.446 -12.994 1.00 98.25 101 PRO A O 1
ATOM 815 N N . HIS A 1 102 ? 12.675 7.631 -12.795 1.00 98.06 102 HIS A N 1
ATOM 816 C CA . HIS A 1 102 ? 13.725 8.077 -13.716 1.00 98.06 102 HIS A CA 1
ATOM 817 C C . HIS A 1 102 ? 13.594 7.487 -15.130 1.00 98.06 102 HIS A C 1
ATOM 819 O O . HIS A 1 102 ? 14.326 7.893 -16.034 1.00 98.06 102 HIS A O 1
ATOM 825 N N . THR A 1 103 ? 12.706 6.507 -15.332 1.00 98.25 103 THR A N 1
ATOM 826 C CA . THR A 1 103 ? 12.564 5.778 -16.605 1.00 98.25 103 THR A CA 1
ATOM 827 C C . THR A 1 103 ? 11.150 5.770 -17.172 1.00 98.25 103 THR A C 1
ATOM 829 O O . THR A 1 103 ? 11.002 5.539 -18.371 1.00 98.25 103 THR A O 1
ATOM 832 N N . MET A 1 104 ? 10.124 6.040 -16.359 1.00 97.75 104 MET A N 1
ATOM 833 C CA . MET A 1 104 ? 8.718 5.952 -16.769 1.00 97.75 104 MET A CA 1
ATOM 834 C C . MET A 1 104 ? 8.376 6.861 -17.958 1.00 97.75 104 MET A C 1
ATOM 836 O O . MET A 1 104 ? 7.640 6.438 -18.843 1.00 97.75 104 MET A O 1
ATOM 840 N N . ASP A 1 105 ? 9.015 8.031 -18.059 1.00 97.69 105 ASP A N 1
ATOM 841 C CA . ASP A 1 105 ? 8.814 8.981 -19.166 1.00 97.69 105 ASP A CA 1
ATOM 842 C C . ASP A 1 105 ? 9.374 8.482 -20.512 1.00 97.69 105 ASP A C 1
ATOM 844 O O . ASP A 1 105 ? 9.037 9.015 -21.567 1.00 97.69 105 ASP A O 1
ATOM 848 N N . LYS A 1 106 ? 10.235 7.455 -20.496 1.00 98.31 106 LYS A N 1
ATOM 849 C CA . LYS A 1 106 ? 10.833 6.852 -21.701 1.00 98.31 106 LYS A CA 1
ATOM 850 C C . LYS A 1 106 ? 10.150 5.550 -22.121 1.00 98.31 106 LYS A C 1
ATOM 852 O O . LYS A 1 106 ? 10.351 5.090 -23.240 1.00 98.31 106 LYS A O 1
ATOM 857 N N . LEU A 1 107 ? 9.368 4.931 -21.235 1.00 98.19 107 LEU A N 1
ATOM 858 C CA . LEU A 1 107 ? 8.702 3.643 -21.468 1.00 98.19 107 LEU A CA 1
ATOM 859 C C . LEU A 1 107 ? 7.261 3.840 -21.962 1.00 98.19 107 LEU A C 1
ATOM 861 O O . LEU A 1 107 ? 6.313 3.274 -21.416 1.00 98.19 107 LEU A O 1
ATOM 865 N N . THR A 1 108 ? 7.110 4.660 -23.000 1.00 98.19 108 THR A N 1
ATOM 866 C CA . THR A 1 108 ? 5.82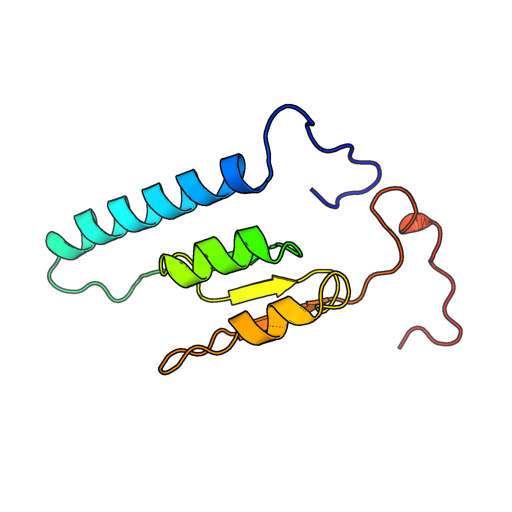2 5.185 -23.484 1.00 98.19 108 THR A CA 1
ATOM 867 C C . THR A 1 108 ? 5.305 4.511 -24.758 1.00 98.19 108 THR A C 1
ATOM 869 O O . THR A 1 108 ? 4.223 4.85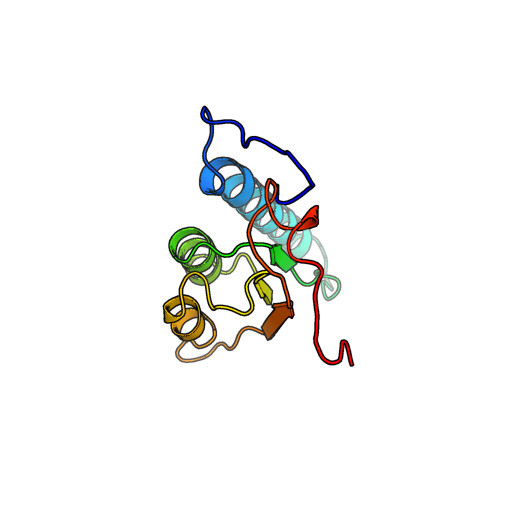2 -25.224 1.00 98.19 108 THR A O 1
ATOM 872 N N . ASN A 1 109 ? 6.026 3.528 -25.303 1.00 98.31 109 ASN A N 1
ATOM 873 C CA . ASN A 1 109 ? 5.597 2.786 -26.492 1.00 98.31 109 ASN A CA 1
ATOM 874 C C . ASN A 1 109 ? 4.612 1.663 -26.121 1.00 98.31 109 ASN A C 1
ATOM 876 O O . ASN A 1 109 ? 4.945 0.788 -25.318 1.00 98.31 109 ASN A O 1
ATOM 880 N N . TYR A 1 110 ? 3.421 1.661 -26.721 1.00 98.06 110 TYR A N 1
ATOM 881 C CA . TYR A 1 110 ? 2.408 0.603 -26.605 1.00 98.06 110 TYR A CA 1
ATOM 882 C C . TYR A 1 110 ? 1.939 0.222 -28.007 1.00 98.06 110 TYR A C 1
ATOM 884 O O . TYR A 1 110 ? 1.699 1.114 -28.816 1.00 98.06 110 TYR A O 1
ATOM 892 N N . ASP A 1 111 ? 1.774 -1.075 -28.272 1.00 98.12 111 ASP A N 1
ATOM 893 C CA . ASP A 1 111 ? 1.250 -1.552 -29.560 1.00 98.12 111 ASP A CA 1
ATOM 894 C C . ASP A 1 111 ? -0.205 -1.101 -29.760 1.00 98.12 111 ASP A C 1
ATOM 896 O O . ASP A 1 111 ? -0.578 -0.595 -30.814 1.00 98.12 111 ASP A O 1
ATOM 900 N N . ASN A 1 112 ? -1.009 -1.232 -28.702 1.00 97.38 112 ASN A N 1
ATOM 901 C CA . ASN A 1 112 ? -2.307 -0.595 -28.542 1.00 97.38 112 ASN A CA 1
ATOM 902 C C . ASN A 1 112 ? -2.426 -0.129 -27.084 1.00 97.38 112 ASN A C 1
ATOM 904 O O . ASN A 1 112 ? -2.190 -0.906 -26.159 1.00 97.38 112 ASN A O 1
ATOM 908 N N . LEU A 1 113 ? -2.728 1.151 -26.886 1.00 96.75 113 LEU A N 1
ATOM 909 C CA . LEU A 1 113 ? -2.760 1.771 -25.563 1.00 96.75 113 LEU A CA 1
ATOM 910 C C . LEU A 1 113 ? -4.026 1.417 -24.762 1.00 96.75 113 LEU A C 1
ATOM 912 O O . LEU A 1 113 ? -3.971 1.460 -23.534 1.00 96.75 113 LEU A O 1
ATOM 916 N N . VAL A 1 114 ? -5.139 1.097 -25.435 1.00 95.31 114 VAL A N 1
ATOM 917 C CA . VAL A 1 114 ? -6.468 0.891 -24.823 1.00 95.31 114 VAL A CA 1
ATOM 918 C C . VAL A 1 114 ? -6.973 -0.526 -25.053 1.00 95.31 114 VAL A C 1
ATOM 920 O O . VAL A 1 114 ? -6.913 -0.994 -26.216 1.00 95.31 114 VAL A O 1
#

Radius of gyration: 17.11 Å; chains: 1; bounding box: 40×27×53 Å